Protein AF-A0A2A3N5M7-F1 (afdb_monomer_lite)

Structure (mmCIF, N/CA/C/O backbone):
data_AF-A0A2A3N5M7-F1
#
_entry.id   AF-A0A2A3N5M7-F1
#
loop_
_atom_site.group_PDB
_atom_site.id
_atom_site.type_symbol
_atom_site.label_atom_id
_atom_site.label_alt_id
_atom_site.label_comp_id
_atom_site.label_asym_id
_atom_site.label_entity_id
_atom_site.label_seq_id
_atom_site.pdbx_PDB_ins_code
_atom_site.Cartn_x
_atom_site.Cartn_y
_atom_site.Cartn_z
_atom_site.occupancy
_atom_site.B_iso_or_equiv
_atom_site.auth_seq_id
_atom_site.auth_comp_id
_atom_site.auth_asym_id
_atom_site.auth_atom_id
_atom_site.pdbx_PDB_model_num
ATOM 1 N N . MET A 1 1 ? -6.898 23.259 -11.234 1.00 55.53 1 MET A N 1
ATOM 2 C CA . MET A 1 1 ? -5.548 23.626 -10.752 1.00 55.53 1 MET A CA 1
ATOM 3 C C . MET A 1 1 ? -4.571 22.434 -10.813 1.00 55.53 1 MET A C 1
ATOM 5 O O . MET A 1 1 ? -3.850 22.202 -9.862 1.00 55.53 1 MET A O 1
ATOM 9 N N . TYR A 1 2 ? -4.477 21.712 -11.946 1.00 67.94 2 TYR A N 1
ATOM 10 C CA . TYR A 1 2 ? -3.535 20.577 -12.118 1.00 67.94 2 TYR A CA 1
ATOM 11 C C . TYR A 1 2 ? -2.907 20.524 -13.520 1.00 67.94 2 TYR A C 1
ATOM 13 O O . TYR A 1 2 ? -2.646 19.450 -14.051 1.00 67.94 2 TYR A O 1
ATOM 21 N N . LYS A 1 3 ? -2.712 21.677 -14.174 1.00 81.75 3 LYS A N 1
ATOM 22 C CA . LYS A 1 3 ? -2.252 21.713 -15.574 1.00 81.75 3 LYS A CA 1
ATOM 23 C C . LYS A 1 3 ? -0.875 21.048 -15.723 1.00 81.75 3 LYS A C 1
ATOM 25 O O . LYS A 1 3 ? -0.722 20.175 -16.563 1.00 81.75 3 LYS A O 1
ATOM 30 N N . ILE A 1 4 ? 0.068 21.372 -14.836 1.00 82.81 4 ILE A N 1
ATOM 31 C CA . ILE A 1 4 ? 1.426 20.800 -14.838 1.00 82.81 4 ILE A CA 1
ATOM 32 C C . ILE A 1 4 ? 1.412 19.288 -14.589 1.00 82.81 4 ILE A C 1
ATOM 34 O O . ILE A 1 4 ? 1.956 18.545 -15.395 1.00 82.81 4 ILE A O 1
ATOM 38 N N . ALA A 1 5 ? 0.738 18.818 -13.534 1.00 83.12 5 ALA A N 1
ATOM 39 C CA . ALA A 1 5 ? 0.659 17.386 -13.236 1.00 83.12 5 ALA A CA 1
ATOM 40 C C . ALA A 1 5 ? -0.021 16.593 -14.367 1.00 83.12 5 ALA A C 1
ATOM 42 O O . ALA A 1 5 ? 0.434 15.511 -14.723 1.00 83.12 5 ALA A O 1
ATOM 43 N N . LYS A 1 6 ? -1.070 17.159 -14.980 1.00 86.44 6 LYS A N 1
ATOM 44 C CA . LYS A 1 6 ? -1.751 16.558 -16.132 1.00 86.44 6 LYS A CA 1
ATOM 45 C C . LYS A 1 6 ? -0.811 16.417 -17.330 1.00 86.44 6 LYS A C 1
ATOM 47 O O . LYS A 1 6 ? -0.745 15.342 -17.914 1.00 86.44 6 LYS A O 1
ATOM 52 N N . TYR A 1 7 ? -0.085 17.475 -17.692 1.00 91.00 7 TYR A N 1
ATOM 53 C CA . TYR A 1 7 ? 0.848 17.422 -18.820 1.00 91.00 7 TYR A CA 1
ATOM 54 C C . TYR A 1 7 ? 2.047 16.511 -18.539 1.00 91.00 7 TYR A C 1
ATOM 56 O O . TYR A 1 7 ? 2.444 15.764 -19.426 1.00 91.00 7 TYR A O 1
ATOM 64 N N . ALA A 1 8 ? 2.564 16.496 -17.308 1.00 89.00 8 ALA A N 1
ATOM 65 C CA . ALA A 1 8 ? 3.622 15.576 -16.898 1.00 89.00 8 ALA A CA 1
ATOM 66 C C . ALA A 1 8 ? 3.173 14.107 -16.990 1.00 89.00 8 ALA A C 1
ATOM 68 O O . ALA A 1 8 ? 3.896 13.281 -17.538 1.00 89.00 8 ALA A O 1
ATOM 69 N N . ALA A 1 9 ? 1.960 13.786 -16.527 1.00 89.06 9 ALA A N 1
ATOM 70 C CA . ALA A 1 9 ? 1.407 12.436 -16.626 1.00 89.06 9 ALA A CA 1
ATOM 71 C C . ALA A 1 9 ? 1.209 11.997 -18.085 1.00 89.06 9 ALA A C 1
ATOM 73 O O . ALA A 1 9 ? 1.542 10.868 -18.436 1.00 89.06 9 ALA A O 1
ATOM 74 N N . ILE A 1 10 ? 0.722 12.897 -18.946 1.00 93.31 10 ILE A N 1
ATOM 75 C CA . ILE A 1 10 ? 0.592 12.624 -20.383 1.00 93.31 10 ILE A CA 1
ATOM 76 C C . ILE A 1 10 ? 1.971 12.379 -21.004 1.00 93.31 10 ILE A C 1
ATOM 78 O O . ILE A 1 10 ? 2.135 11.399 -21.722 1.00 93.31 10 ILE A O 1
ATOM 82 N N . ALA A 1 11 ? 2.967 13.215 -20.702 1.00 93.94 11 ALA A N 1
ATOM 83 C CA . ALA A 1 11 ? 4.320 13.052 -21.228 1.00 93.94 11 ALA A CA 1
ATOM 84 C C . ALA A 1 11 ? 4.941 11.710 -20.807 1.00 93.94 11 ALA A C 1
ATOM 86 O O . ALA A 1 11 ? 5.434 10.976 -21.657 1.00 93.94 11 ALA A O 1
ATOM 87 N N . LEU A 1 12 ? 4.853 11.346 -19.523 1.00 94.25 12 LEU A N 1
ATOM 88 C CA . LEU A 1 12 ? 5.345 10.058 -19.020 1.00 94.25 12 LEU A CA 1
ATOM 89 C C . LEU A 1 12 ? 4.601 8.870 -19.648 1.00 94.25 12 LEU A C 1
ATOM 91 O O . LEU A 1 12 ? 5.225 7.863 -19.977 1.00 94.25 12 LEU A O 1
ATOM 95 N N . GLY A 1 13 ? 3.289 9.000 -19.866 1.00 94.81 13 GLY A N 1
ATOM 96 C CA . GLY A 1 13 ? 2.491 7.998 -20.571 1.00 94.81 13 GLY A CA 1
ATOM 97 C C . GLY A 1 13 ? 2.937 7.812 -22.022 1.00 94.81 13 GLY A C 1
ATOM 98 O O . GLY A 1 13 ? 3.124 6.683 -22.463 1.00 94.81 13 GLY A O 1
ATOM 99 N N . VAL A 1 14 ? 3.183 8.908 -22.746 1.00 97.19 14 VAL A N 1
ATOM 100 C CA . VAL A 1 14 ? 3.704 8.865 -24.122 1.00 97.19 14 VAL A CA 1
ATOM 101 C C . VAL A 1 14 ? 5.087 8.217 -24.161 1.00 97.19 14 VAL A C 1
ATOM 103 O O . VAL A 1 14 ? 5.311 7.340 -24.989 1.00 97.19 14 VAL A O 1
ATOM 106 N N . VAL A 1 15 ? 5.991 8.578 -23.244 1.00 96.94 15 VAL A N 1
ATOM 107 C CA . VAL A 1 15 ? 7.318 7.944 -23.128 1.00 96.94 15 VAL A CA 1
ATOM 108 C C . VAL A 1 15 ? 7.179 6.436 -22.911 1.00 96.94 15 VAL A C 1
ATOM 110 O O . VAL A 1 15 ? 7.843 5.661 -23.594 1.00 96.94 15 VAL A O 1
ATOM 113 N N . GLY A 1 16 ? 6.277 6.006 -22.025 1.00 96.88 16 GLY A N 1
ATOM 114 C CA . GLY A 1 16 ? 6.009 4.587 -21.790 1.00 96.88 16 GLY A CA 1
ATOM 115 C C . GLY A 1 16 ? 5.504 3.858 -23.034 1.00 96.88 16 GLY A C 1
ATOM 116 O O . GLY A 1 16 ? 6.024 2.797 -23.370 1.00 96.88 16 GLY A O 1
ATOM 117 N N . VAL A 1 17 ? 4.544 4.441 -23.758 1.00 97.38 17 VAL A N 1
ATOM 118 C CA . VA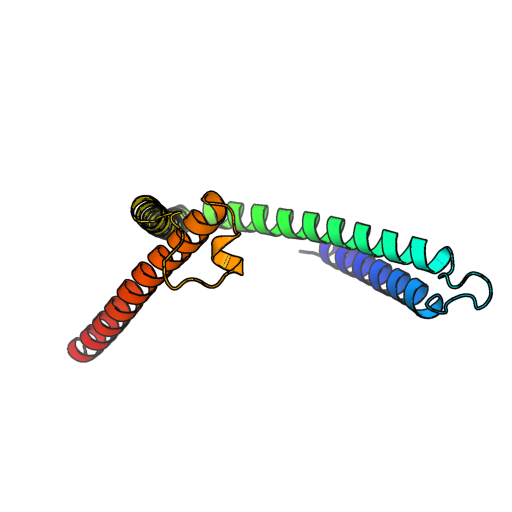L A 1 17 ? 4.014 3.861 -25.004 1.00 97.38 17 VAL A CA 1
ATOM 119 C C . VAL A 1 17 ? 5.096 3.770 -26.079 1.00 97.38 17 VAL A C 1
ATOM 121 O O . VAL A 1 17 ? 5.193 2.747 -26.752 1.00 97.38 17 VAL A O 1
ATOM 124 N N . VAL A 1 18 ? 5.935 4.798 -26.225 1.00 97.25 18 VAL A N 1
ATOM 125 C CA . VAL A 1 18 ? 7.040 4.796 -27.194 1.00 97.25 18 VAL A CA 1
ATOM 126 C C . VAL A 1 18 ? 8.058 3.712 -26.851 1.00 97.25 18 VAL A C 1
ATOM 128 O O . VAL A 1 18 ? 8.407 2.920 -27.721 1.00 97.25 18 VAL A O 1
ATOM 131 N N . LEU A 1 19 ? 8.499 3.621 -25.593 1.00 96.81 19 LEU A N 1
ATOM 132 C CA . LEU A 1 19 ? 9.438 2.582 -25.164 1.00 96.81 19 LEU A CA 1
ATOM 133 C C . LEU A 1 19 ? 8.846 1.175 -25.335 1.00 96.81 19 LEU A C 1
ATOM 135 O O . LEU A 1 19 ? 9.540 0.268 -25.789 1.00 96.81 19 LEU A O 1
ATOM 139 N N . TRP A 1 20 ? 7.557 0.996 -25.037 1.00 96.75 20 TRP A N 1
ATOM 140 C CA . TRP A 1 20 ? 6.850 -0.264 -25.266 1.00 96.75 20 TRP A CA 1
ATOM 141 C C . TRP A 1 20 ? 6.751 -0.626 -26.748 1.00 96.75 20 TRP A C 1
ATOM 143 O O . TRP A 1 20 ? 6.972 -1.783 -27.106 1.00 96.75 20 TRP A O 1
ATOM 153 N N . ALA A 1 21 ? 6.472 0.345 -27.618 1.00 97.19 21 ALA A N 1
ATOM 154 C CA . ALA A 1 21 ? 6.440 0.133 -29.060 1.00 97.19 21 ALA A CA 1
ATOM 155 C C . ALA A 1 21 ? 7.829 -0.245 -29.595 1.00 97.19 21 ALA A C 1
ATOM 157 O O . ALA A 1 21 ? 7.948 -1.221 -30.330 1.00 97.19 21 ALA A O 1
ATOM 158 N N . VAL A 1 22 ? 8.885 0.460 -29.169 1.00 96.00 22 VAL A N 1
ATOM 159 C CA . VAL A 1 22 ? 10.273 0.121 -29.526 1.00 96.00 22 VAL A CA 1
ATOM 160 C C . VAL A 1 22 ? 10.609 -1.297 -29.075 1.00 96.00 22 VAL A C 1
ATOM 162 O O . VAL A 1 22 ? 11.102 -2.075 -29.882 1.00 96.00 22 VAL A O 1
ATOM 165 N N . MET A 1 23 ? 10.296 -1.674 -27.834 1.00 95.12 23 MET A N 1
ATOM 166 C CA . MET A 1 23 ? 10.511 -3.042 -27.355 1.00 95.12 23 MET A CA 1
ATOM 167 C C . MET A 1 23 ? 9.725 -4.064 -28.194 1.00 95.12 23 MET A C 1
ATOM 169 O O . MET A 1 23 ? 10.284 -5.067 -28.622 1.00 95.12 23 MET A O 1
ATOM 173 N N . SER A 1 24 ? 8.448 -3.801 -28.481 1.00 95.12 24 SER A N 1
ATOM 174 C CA . SER A 1 24 ? 7.576 -4.739 -29.202 1.00 95.12 24 SER A CA 1
ATOM 175 C C . SER A 1 24 ? 8.026 -4.960 -30.645 1.00 95.12 24 SER A C 1
ATOM 177 O O . SER A 1 24 ? 8.093 -6.100 -31.097 1.00 95.12 24 SER A O 1
ATOM 179 N N . PHE A 1 25 ? 8.402 -3.896 -31.357 1.00 94.38 25 PHE A N 1
ATOM 180 C CA . PHE A 1 25 ? 8.892 -3.997 -32.735 1.00 94.38 25 PHE A CA 1
ATOM 181 C C . PHE A 1 25 ? 10.312 -4.564 -32.849 1.00 94.38 25 PHE A C 1
ATOM 183 O O . PHE A 1 25 ? 10.740 -4.896 -33.945 1.00 94.38 25 PHE A O 1
ATOM 190 N N . ASN A 1 26 ? 11.036 -4.685 -31.735 1.00 94.25 26 ASN A N 1
ATOM 191 C CA . ASN A 1 26 ? 12.372 -5.279 -31.680 1.00 94.25 26 ASN A CA 1
ATOM 192 C C . ASN A 1 26 ? 12.376 -6.640 -30.956 1.00 94.25 26 ASN A C 1
ATOM 194 O O . ASN A 1 26 ? 13.430 -7.105 -30.531 1.00 94.25 26 ASN A O 1
ATOM 198 N N . SER A 1 27 ? 11.205 -7.267 -30.794 1.00 92.00 27 SER A N 1
ATOM 199 C CA . SER A 1 27 ? 11.028 -8.509 -30.025 1.00 92.00 27 SER A CA 1
ATOM 200 C C . SER A 1 27 ? 11.348 -9.795 -30.794 1.00 92.00 27 SER A C 1
ATOM 202 O O . SER A 1 27 ? 11.222 -10.889 -30.241 1.00 92.00 27 SER A O 1
ATOM 204 N N . ASP A 1 28 ? 11.806 -9.684 -32.039 1.00 93.50 28 ASP A N 1
ATOM 205 C CA . ASP A 1 28 ? 12.278 -10.830 -32.806 1.00 93.50 28 ASP A CA 1
ATOM 206 C C . ASP A 1 28 ? 13.651 -11.287 -32.294 1.00 93.50 28 ASP A C 1
ATOM 208 O O . ASP A 1 28 ? 14.556 -10.478 -32.068 1.00 93.50 28 ASP A O 1
ATOM 212 N N . LYS A 1 29 ? 13.804 -12.603 -32.100 1.00 91.44 29 LYS A N 1
ATOM 213 C CA . LYS A 1 29 ? 15.100 -13.204 -31.768 1.00 91.44 29 LYS A CA 1
ATOM 214 C C . LYS A 1 29 ? 15.938 -13.345 -33.030 1.00 91.44 29 LYS A C 1
ATOM 216 O O . LYS A 1 29 ? 15.456 -13.874 -34.032 1.00 91.44 29 LYS A O 1
ATOM 221 N N . ASP A 1 30 ? 17.197 -12.933 -32.957 1.00 88.56 30 ASP A N 1
ATOM 222 C CA . ASP A 1 30 ? 18.161 -13.162 -34.027 1.00 88.56 30 ASP A CA 1
ATOM 223 C C . ASP A 1 30 ? 18.374 -14.681 -34.198 1.00 88.56 30 ASP A C 1
ATOM 225 O O . ASP A 1 30 ? 18.673 -15.383 -33.224 1.00 88.56 30 ASP A O 1
ATOM 229 N N . PRO A 1 31 ? 18.209 -15.223 -35.417 1.00 89.06 31 PRO A N 1
ATOM 230 C CA . PRO A 1 31 ? 18.303 -16.659 -35.663 1.00 89.06 31 PRO A CA 1
ATOM 231 C C . PRO A 1 31 ? 19.717 -17.231 -35.471 1.00 89.06 31 PRO A C 1
ATOM 233 O O . PRO A 1 31 ? 19.852 -18.440 -35.299 1.00 89.06 31 PRO A O 1
ATOM 236 N N . ASN A 1 32 ? 20.763 -16.400 -35.494 1.00 90.81 32 ASN A N 1
ATOM 237 C CA . ASN A 1 32 ? 22.155 -16.833 -35.361 1.00 90.81 32 ASN A CA 1
ATOM 238 C C . ASN A 1 32 ? 22.643 -16.793 -33.910 1.00 90.81 32 ASN A C 1
ATOM 240 O O . ASN A 1 32 ? 23.386 -17.675 -33.487 1.00 90.81 32 ASN A O 1
ATOM 244 N N . THR A 1 33 ? 22.251 -15.768 -33.150 1.00 90.56 33 THR A N 1
ATOM 245 C CA . THR A 1 33 ? 22.679 -15.600 -31.749 1.00 90.56 33 THR A CA 1
ATOM 246 C C . THR A 1 33 ? 21.668 -16.155 -30.747 1.00 90.56 33 THR A C 1
ATOM 248 O O . THR A 1 33 ? 22.011 -16.329 -29.580 1.00 90.56 33 THR A O 1
ATOM 251 N N . LEU A 1 34 ? 20.443 -16.465 -31.199 1.00 90.25 34 LEU A N 1
ATOM 252 C CA . LEU A 1 34 ? 19.302 -16.883 -30.375 1.00 90.25 34 LEU A CA 1
ATOM 253 C C . LEU A 1 34 ? 18.932 -15.863 -29.285 1.00 90.25 34 LEU A C 1
ATOM 255 O O . LEU A 1 34 ? 18.337 -16.224 -28.267 1.00 90.25 34 LEU A O 1
ATOM 259 N N . ASP A 1 35 ? 19.255 -14.591 -29.519 1.00 94.00 35 ASP A N 1
ATOM 260 C CA . ASP A 1 35 ? 19.107 -13.498 -28.561 1.00 94.00 35 ASP A CA 1
ATOM 261 C C . ASP A 1 35 ? 18.286 -12.333 -29.143 1.00 94.00 35 ASP A C 1
ATOM 263 O O . ASP A 1 35 ? 18.096 -12.228 -30.356 1.00 94.00 35 ASP A O 1
ATOM 267 N N . TYR A 1 36 ? 17.769 -11.457 -28.283 1.00 91.88 36 TYR A N 1
ATOM 268 C CA . TYR A 1 36 ? 17.077 -10.242 -28.710 1.00 91.88 36 TYR A CA 1
ATOM 269 C C . TYR A 1 36 ? 18.068 -9.136 -29.087 1.00 91.88 36 TYR A C 1
ATOM 271 O O . TYR A 1 36 ? 19.217 -9.101 -28.649 1.00 91.88 36 TYR A O 1
ATOM 279 N N . THR A 1 37 ? 17.602 -8.180 -29.886 1.00 93.50 37 THR A N 1
ATOM 280 C CA . THR A 1 37 ? 18.422 -7.031 -30.286 1.00 93.50 37 THR A CA 1
ATOM 281 C C . THR A 1 37 ? 18.776 -6.122 -29.100 1.00 93.50 37 THR A C 1
ATOM 283 O O . THR A 1 37 ? 18.033 -5.996 -28.126 1.00 93.50 37 THR A O 1
ATOM 286 N N . ASN A 1 38 ? 19.878 -5.374 -29.210 1.00 93.25 38 ASN A N 1
ATOM 287 C CA . ASN A 1 38 ? 20.253 -4.368 -28.203 1.00 93.25 38 ASN A CA 1
ATOM 288 C C . ASN A 1 38 ? 19.146 -3.323 -27.964 1.00 93.25 38 ASN A C 1
ATOM 290 O O . ASN A 1 38 ? 18.978 -2.837 -26.846 1.00 93.25 38 ASN A O 1
ATOM 294 N N . ALA A 1 39 ? 18.372 -2.993 -29.005 1.00 93.31 39 ALA A N 1
ATOM 295 C CA . ALA A 1 39 ? 17.242 -2.073 -28.911 1.00 93.31 39 ALA A CA 1
ATOM 296 C C . ALA A 1 39 ? 16.118 -2.621 -28.016 1.00 93.31 39 ALA A C 1
ATOM 298 O O . ALA A 1 39 ? 15.545 -1.863 -27.231 1.00 93.31 39 ALA A O 1
ATOM 299 N N . PHE A 1 40 ? 15.844 -3.930 -28.079 1.00 95.19 40 PHE A N 1
ATOM 300 C CA . PHE A 1 40 ? 14.897 -4.601 -27.188 1.00 95.19 40 PHE A CA 1
ATOM 301 C C . PHE A 1 40 ? 15.319 -4.473 -25.723 1.00 95.19 40 PHE A C 1
ATOM 303 O O . PHE A 1 40 ? 14.547 -3.985 -24.897 1.00 95.19 40 PHE A O 1
ATOM 310 N N . TYR A 1 41 ? 16.566 -4.838 -25.409 1.00 94.50 41 TYR A N 1
ATOM 311 C CA . TYR A 1 41 ? 17.084 -4.802 -24.039 1.00 94.50 41 TYR A CA 1
ATOM 312 C C . TYR A 1 41 ? 17.130 -3.389 -23.459 1.00 94.50 41 TYR A C 1
ATOM 314 O O . TYR A 1 41 ? 16.709 -3.176 -22.319 1.00 94.50 41 TYR A O 1
ATOM 322 N N . ALA A 1 42 ? 17.575 -2.412 -24.252 1.00 95.69 42 ALA A N 1
ATOM 323 C CA . ALA A 1 42 ? 17.593 -1.014 -23.840 1.00 95.69 42 ALA A CA 1
ATOM 324 C C . ALA A 1 42 ? 16.176 -0.492 -23.546 1.00 95.69 42 ALA A C 1
ATOM 326 O O . ALA A 1 42 ? 15.954 0.153 -22.518 1.00 95.69 42 ALA A O 1
ATOM 327 N N . ALA A 1 43 ? 15.199 -0.807 -24.405 1.00 96.00 43 ALA A N 1
ATOM 328 C CA . ALA A 1 43 ? 13.808 -0.410 -24.205 1.00 96.00 43 ALA A CA 1
ATOM 329 C C . ALA A 1 43 ? 13.171 -1.104 -22.988 1.00 96.00 43 ALA A C 1
ATOM 331 O O . ALA A 1 43 ? 12.489 -0.448 -22.198 1.00 96.00 43 ALA A O 1
ATOM 332 N N . GLN A 1 44 ? 13.440 -2.397 -22.778 1.00 95.7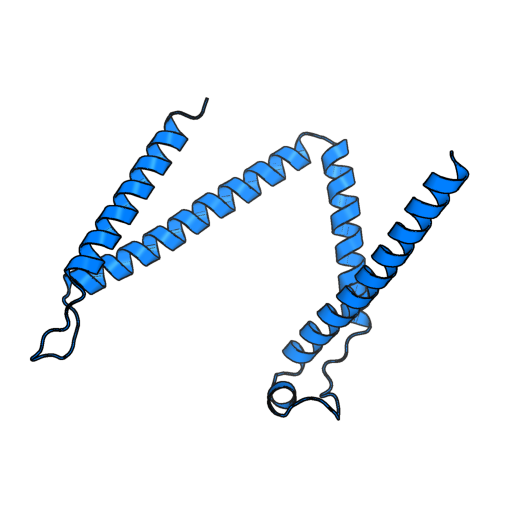5 44 GLN A N 1
ATOM 333 C CA . GLN A 1 44 ? 12.970 -3.144 -21.610 1.00 95.75 44 GLN A CA 1
ATOM 334 C C . GLN A 1 44 ? 13.539 -2.574 -20.302 1.00 95.75 44 GLN A C 1
ATOM 336 O O . GLN A 1 44 ? 12.794 -2.356 -19.342 1.00 95.75 44 GLN A O 1
ATOM 341 N N . GLN A 1 45 ? 14.846 -2.297 -20.249 1.00 96.94 45 GLN A N 1
ATOM 342 C CA . GLN A 1 45 ? 15.466 -1.670 -19.080 1.00 96.94 45 GLN A CA 1
ATOM 343 C C . GLN A 1 45 ? 14.883 -0.279 -18.819 1.00 96.94 45 GLN A C 1
ATOM 345 O O . GLN A 1 45 ? 14.531 0.034 -17.681 1.00 96.94 45 GLN A O 1
ATOM 350 N N . ALA A 1 46 ? 14.710 0.537 -19.862 1.00 96.94 46 ALA A N 1
ATOM 351 C CA . ALA A 1 46 ? 14.103 1.858 -19.738 1.00 96.94 46 ALA A CA 1
ATOM 352 C C . ALA A 1 46 ? 12.649 1.793 -19.229 1.00 96.94 46 ALA A C 1
ATOM 354 O O . ALA A 1 46 ? 12.261 2.612 -18.396 1.00 96.94 46 ALA A O 1
ATOM 355 N N . LEU A 1 47 ? 11.859 0.799 -19.655 1.00 96.94 47 LEU A N 1
ATOM 356 C CA . LEU A 1 47 ? 10.503 0.557 -19.142 1.00 96.94 47 LEU A CA 1
ATOM 357 C C . LEU A 1 47 ? 10.492 0.176 -17.658 1.00 96.94 47 LEU A C 1
ATOM 359 O O . LEU A 1 47 ? 9.644 0.664 -16.907 1.00 96.94 47 LEU A O 1
ATOM 363 N N . LEU A 1 48 ? 11.429 -0.665 -17.214 1.00 97.12 48 LEU A N 1
ATOM 364 C CA . LEU A 1 48 ? 11.560 -1.010 -15.795 1.00 97.12 48 LEU A CA 1
ATOM 365 C C . LEU A 1 48 ? 11.927 0.217 -14.959 1.00 97.12 48 LEU A C 1
ATOM 367 O O . LEU A 1 48 ? 11.297 0.472 -13.935 1.00 97.12 48 LEU A O 1
ATOM 371 N N . VAL A 1 49 ? 12.889 1.019 -15.421 1.00 97.25 49 VAL A N 1
ATOM 372 C CA . VAL A 1 49 ? 13.260 2.276 -14.756 1.00 97.25 49 VAL A CA 1
ATOM 373 C C . VAL A 1 49 ? 12.064 3.225 -14.691 1.00 97.25 49 VAL A C 1
ATOM 375 O O . VAL A 1 49 ? 11.758 3.740 -13.616 1.00 97.25 49 VAL A O 1
ATOM 378 N N . LEU A 1 50 ? 11.337 3.410 -15.797 1.00 96.38 50 LEU A N 1
ATOM 379 C CA . LEU A 1 50 ? 10.129 4.235 -15.829 1.00 96.38 50 LEU A CA 1
ATOM 380 C C . LEU A 1 50 ? 9.075 3.732 -14.833 1.00 96.38 50 LEU A C 1
ATOM 382 O O . LEU A 1 50 ? 8.466 4.536 -14.130 1.00 96.38 50 LEU A O 1
ATOM 386 N N . THR A 1 51 ? 8.895 2.416 -14.725 1.00 95.88 51 THR A N 1
ATOM 387 C CA . THR A 1 51 ? 7.967 1.797 -13.768 1.00 95.88 51 THR A CA 1
ATOM 388 C C . THR A 1 51 ? 8.359 2.114 -12.328 1.00 95.88 51 THR A C 1
ATOM 390 O O . THR A 1 51 ? 7.507 2.530 -11.545 1.00 95.88 51 THR A O 1
ATOM 393 N N . TYR A 1 52 ? 9.641 1.985 -11.972 1.00 96.50 52 TYR A N 1
ATOM 394 C CA . TYR A 1 52 ? 10.115 2.326 -10.629 1.00 96.50 52 TYR A CA 1
ATOM 395 C C . TYR A 1 52 ? 9.990 3.821 -10.323 1.00 96.50 52 TYR A C 1
ATOM 397 O O . TYR A 1 52 ? 9.609 4.188 -9.212 1.00 96.50 52 TYR A O 1
ATOM 405 N N . VAL A 1 53 ? 10.246 4.689 -11.306 1.00 96.00 53 VAL A N 1
ATOM 406 C CA . VAL A 1 53 ? 10.052 6.140 -11.165 1.00 96.00 53 VAL A CA 1
ATOM 407 C C . VAL A 1 53 ? 8.576 6.469 -10.937 1.00 96.00 53 VAL A C 1
ATOM 409 O O . VAL A 1 53 ? 8.251 7.203 -10.004 1.00 96.00 53 VAL A O 1
ATOM 412 N N . LEU A 1 54 ? 7.674 5.902 -11.743 1.00 95.31 54 LEU A N 1
ATOM 413 C CA . LEU A 1 54 ? 6.232 6.090 -11.587 1.00 95.31 54 LEU A CA 1
ATOM 414 C C . LEU A 1 54 ? 5.747 5.569 -10.236 1.00 95.31 54 LEU A C 1
ATOM 416 O O . LEU A 1 54 ? 5.035 6.286 -9.538 1.00 95.31 54 LEU A O 1
ATOM 420 N N . LEU A 1 55 ? 6.186 4.375 -9.830 1.00 96.38 55 LEU A N 1
ATOM 421 C CA . LEU A 1 55 ? 5.887 3.819 -8.515 1.00 96.38 55 LEU A CA 1
ATOM 422 C C . LEU A 1 55 ? 6.336 4.775 -7.407 1.00 96.38 55 LEU A C 1
ATOM 424 O O . LEU A 1 55 ? 5.545 5.074 -6.519 1.00 96.38 55 LEU A O 1
ATOM 428 N N . GLY A 1 56 ? 7.563 5.297 -7.480 1.00 96.31 56 GLY A N 1
ATOM 429 C CA . GLY A 1 56 ? 8.092 6.250 -6.506 1.00 96.31 56 GLY A CA 1
ATOM 430 C C . GLY A 1 56 ? 7.271 7.539 -6.428 1.00 96.31 56 GLY A C 1
ATOM 431 O O . GLY A 1 56 ? 6.886 7.956 -5.335 1.00 96.31 56 GLY A O 1
ATOM 432 N N . ILE A 1 57 ? 6.939 8.142 -7.575 1.00 93.81 57 ILE A N 1
ATOM 433 C CA . ILE A 1 57 ? 6.116 9.362 -7.643 1.00 93.81 57 ILE A CA 1
ATOM 434 C C . ILE A 1 57 ? 4.718 9.103 -7.082 1.00 93.81 57 ILE A C 1
ATOM 436 O O . ILE A 1 57 ? 4.221 9.891 -6.277 1.00 93.81 57 ILE A O 1
ATOM 440 N N . THR A 1 58 ? 4.072 8.009 -7.486 1.00 92.38 58 THR A N 1
ATOM 441 C CA . THR A 1 58 ? 2.727 7.662 -7.023 1.00 92.38 58 THR A CA 1
ATOM 442 C C . THR A 1 58 ? 2.722 7.359 -5.533 1.00 92.38 58 THR A C 1
ATOM 444 O O . THR A 1 58 ? 1.860 7.868 -4.821 1.00 92.38 58 THR A O 1
ATOM 447 N N . LEU A 1 59 ? 3.700 6.598 -5.039 1.00 96.44 59 LEU A N 1
ATOM 448 C CA . LEU A 1 59 ? 3.833 6.298 -3.618 1.00 96.44 59 LEU A CA 1
ATOM 449 C C . LEU A 1 59 ? 4.017 7.591 -2.814 1.00 96.44 59 LEU A C 1
ATOM 451 O O . LEU A 1 59 ? 3.293 7.813 -1.847 1.00 96.44 59 LEU A O 1
ATOM 455 N N . ALA A 1 60 ? 4.910 8.482 -3.252 1.00 95.38 60 ALA A N 1
ATOM 456 C CA . ALA A 1 60 ? 5.118 9.778 -2.614 1.00 95.38 60 ALA A CA 1
ATOM 457 C C . ALA A 1 60 ? 3.839 10.629 -2.626 1.00 95.38 60 ALA A C 1
ATOM 459 O O . ALA A 1 60 ? 3.434 11.148 -1.588 1.00 95.38 60 ALA A O 1
ATOM 460 N N . ALA A 1 61 ? 3.156 10.732 -3.769 1.00 92.31 61 ALA A N 1
ATOM 461 C CA . ALA A 1 61 ? 1.920 11.496 -3.893 1.00 92.31 61 ALA A CA 1
ATOM 462 C C . ALA A 1 61 ? 0.811 10.953 -2.982 1.00 92.31 61 ALA A C 1
ATOM 464 O O . ALA A 1 61 ? 0.126 11.734 -2.322 1.00 92.31 61 ALA A O 1
ATOM 465 N N . VAL A 1 62 ? 0.646 9.630 -2.907 1.00 94.38 62 VAL A N 1
ATOM 466 C CA . VAL A 1 62 ? -0.335 8.982 -2.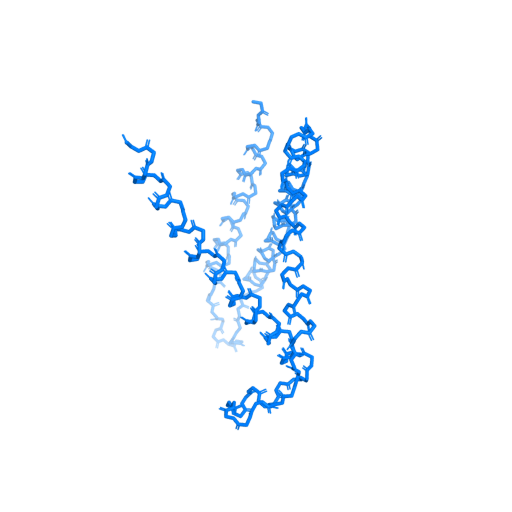029 1.00 94.38 62 VAL A CA 1
ATOM 467 C C . VAL A 1 62 ? 0.015 9.222 -0.566 1.00 94.38 62 VAL A C 1
ATOM 469 O O . VAL A 1 62 ? -0.849 9.662 0.185 1.00 94.38 62 VAL A O 1
ATOM 472 N N . LEU A 1 63 ? 1.266 9.000 -0.157 1.00 94.69 63 LEU A N 1
ATOM 473 C CA . LEU A 1 63 ? 1.683 9.178 1.236 1.00 94.69 63 LEU A CA 1
ATOM 474 C C . LEU A 1 63 ? 1.552 10.636 1.688 1.00 94.69 63 LEU A C 1
ATOM 476 O O . LEU A 1 63 ? 1.002 10.896 2.758 1.00 94.69 63 LEU A O 1
ATOM 480 N N . ILE A 1 64 ? 1.999 11.585 0.861 1.00 95.12 64 ILE A N 1
ATOM 481 C CA . ILE A 1 64 ? 1.898 13.018 1.155 1.00 95.12 64 ILE A CA 1
ATOM 482 C C . ILE A 1 64 ? 0.430 13.440 1.197 1.00 95.12 64 ILE A C 1
ATOM 484 O O . ILE A 1 64 ? 0.004 14.050 2.173 1.00 95.12 64 ILE A O 1
ATOM 488 N N . SER A 1 65 ? -0.368 13.103 0.181 1.00 91.06 65 SER A N 1
ATOM 489 C CA . SER A 1 65 ? -1.772 13.531 0.134 1.00 91.06 65 SER A CA 1
ATOM 490 C C . SER A 1 65 ? -2.612 12.895 1.240 1.00 91.06 65 SER A C 1
ATOM 492 O O . SER A 1 65 ? -3.382 13.597 1.891 1.00 91.06 65 SER A O 1
ATOM 494 N N . ALA A 1 66 ? -2.444 11.597 1.508 1.00 90.56 66 ALA A N 1
ATOM 495 C CA . ALA A 1 66 ? -3.116 10.920 2.610 1.00 90.56 66 ALA A CA 1
ATOM 496 C C . ALA A 1 66 ? -2.689 11.516 3.956 1.00 90.56 66 ALA A C 1
ATOM 498 O O . ALA A 1 66 ? -3.550 11.875 4.757 1.00 90.56 66 ALA A O 1
ATOM 499 N N . GLY A 1 67 ? -1.382 11.691 4.178 1.00 91.19 67 GLY A N 1
ATOM 500 C CA . GLY A 1 67 ? -0.838 12.294 5.393 1.00 91.19 67 GLY A CA 1
ATOM 501 C C . GLY A 1 67 ? -1.364 13.708 5.629 1.00 91.19 67 GLY A C 1
ATOM 502 O O . GLY A 1 67 ? -1.868 13.997 6.712 1.00 91.19 67 GLY A O 1
ATOM 503 N N . MET A 1 68 ? -1.334 14.565 4.605 1.00 92.44 68 MET A N 1
ATOM 504 C CA . MET A 1 68 ? -1.897 15.916 4.667 1.00 92.44 68 MET A CA 1
ATOM 505 C C . MET A 1 68 ? -3.397 15.882 4.959 1.00 92.44 68 MET A C 1
ATOM 507 O O . MET A 1 68 ? -3.842 16.544 5.888 1.00 92.44 68 MET A O 1
ATOM 511 N N . ASN A 1 69 ? -4.176 15.069 4.242 1.00 89.44 69 ASN A N 1
ATOM 512 C CA . ASN A 1 69 ? -5.625 14.972 4.445 1.00 89.44 69 ASN A CA 1
ATOM 513 C C . ASN A 1 69 ? -5.991 14.513 5.864 1.00 89.44 69 ASN A C 1
ATOM 515 O O . ASN A 1 69 ? -6.953 15.012 6.452 1.00 89.44 69 ASN A O 1
ATOM 519 N N . ILE A 1 70 ? -5.222 13.577 6.426 1.00 92.38 70 ILE A N 1
ATOM 520 C CA . ILE A 1 70 ? -5.393 13.112 7.803 1.00 92.38 70 ILE A CA 1
ATOM 521 C C . ILE A 1 70 ? -5.011 14.229 8.787 1.00 92.38 70 ILE A C 1
ATOM 523 O O . ILE A 1 70 ? -5.769 14.502 9.717 1.00 92.38 70 ILE A O 1
ATOM 527 N N . ALA A 1 71 ? -3.873 14.899 8.576 1.00 91.19 71 ALA A N 1
ATOM 528 C CA . ALA A 1 71 ? -3.350 15.939 9.464 1.00 91.19 71 ALA A CA 1
ATOM 529 C C . ALA A 1 71 ? -4.173 17.239 9.444 1.00 91.19 71 ALA A C 1
ATOM 531 O O . ALA A 1 71 ? -4.277 17.917 10.463 1.00 91.19 71 ALA A O 1
ATOM 532 N N . SER A 1 72 ? -4.801 17.579 8.316 1.00 91.75 72 SER A N 1
ATOM 533 C CA . SER A 1 72 ? -5.596 18.804 8.158 1.00 91.75 72 SER A CA 1
ATOM 534 C C . SER A 1 72 ? -6.903 18.807 8.957 1.00 91.75 72 SER A C 1
ATOM 536 O O . SER A 1 72 ? -7.553 19.845 9.056 1.00 91.75 72 SER A O 1
ATOM 538 N N . SER A 1 73 ? -7.318 17.677 9.537 1.00 92.75 73 SER A N 1
ATOM 539 C CA . SER A 1 73 ? -8.525 17.609 10.358 1.00 92.75 73 SER A CA 1
ATOM 540 C C . SER A 1 73 ? -8.281 16.806 11.634 1.00 92.75 73 SER A C 1
ATOM 542 O O . SER A 1 73 ? -8.108 15.589 11.556 1.00 92.75 73 SER A O 1
ATOM 544 N N . PRO A 1 74 ? -8.406 17.416 12.830 1.00 90.31 74 PRO A N 1
ATOM 545 C CA . PRO A 1 74 ? -8.329 16.685 14.098 1.00 90.31 74 PRO A CA 1
ATOM 546 C C . PRO A 1 74 ? -9.313 15.507 14.168 1.00 90.31 74 PRO A C 1
ATOM 548 O O . PRO A 1 74 ? -9.027 14.464 14.757 1.00 90.31 74 PRO A O 1
ATOM 551 N N . LYS A 1 75 ? -10.476 15.643 13.516 1.00 93.00 75 LYS A N 1
ATOM 552 C CA . LYS A 1 75 ? -11.491 14.589 13.417 1.00 93.00 75 LYS A CA 1
ATOM 553 C C . LYS A 1 75 ? -11.032 13.433 12.522 1.00 93.00 75 LYS A C 1
ATOM 555 O O . LYS A 1 75 ? -11.251 12.279 12.890 1.00 93.00 75 LYS A O 1
ATOM 560 N N . ALA A 1 76 ? -10.420 13.723 11.370 1.00 89.81 76 ALA A N 1
ATOM 561 C CA . ALA A 1 76 ? -9.880 12.697 10.474 1.00 89.81 76 ALA A CA 1
ATOM 562 C C . ALA A 1 76 ? -8.669 11.990 11.098 1.00 89.81 76 ALA A C 1
ATOM 564 O O . ALA A 1 76 ? -8.609 10.759 11.076 1.00 89.81 76 ALA A O 1
ATOM 565 N N . LEU A 1 77 ? -7.773 12.747 11.738 1.00 92.81 77 LEU A N 1
ATOM 566 C CA . LEU A 1 77 ? -6.631 12.223 12.481 1.00 92.81 77 LEU A CA 1
ATOM 567 C C . LEU A 1 77 ? -7.072 11.261 13.582 1.00 92.81 77 LEU A C 1
ATOM 569 O O . LEU A 1 77 ? -6.640 10.111 13.598 1.00 92.81 77 LEU A O 1
ATOM 573 N N . LYS A 1 78 ? -7.995 11.688 14.454 1.00 93.94 78 LYS A N 1
ATOM 574 C CA . LYS A 1 78 ? -8.509 10.842 15.539 1.00 93.94 78 LYS A CA 1
ATOM 575 C C . LYS A 1 78 ? -9.129 9.551 15.008 1.00 93.94 78 LYS A C 1
ATOM 577 O O . LYS A 1 78 ? -8.847 8.481 15.537 1.00 93.94 78 LYS A O 1
ATOM 582 N N . LYS A 1 79 ? -9.967 9.633 13.968 1.00 93.31 79 LYS A N 1
ATOM 583 C CA . LYS A 1 79 ? -10.584 8.444 13.361 1.00 93.31 79 LYS A CA 1
ATOM 584 C C . LYS A 1 79 ? -9.537 7.488 12.802 1.00 93.31 79 LYS A C 1
ATOM 586 O O . LYS A 1 79 ? -9.585 6.304 13.108 1.00 93.31 79 LYS A O 1
ATOM 591 N N . THR A 1 80 ? -8.587 8.010 12.032 1.00 93.38 80 THR A N 1
ATOM 592 C CA . THR A 1 80 ? -7.508 7.205 11.451 1.00 93.38 80 THR A CA 1
ATOM 593 C C . THR A 1 80 ? -6.699 6.518 12.544 1.00 93.38 80 THR A C 1
ATOM 595 O O . THR A 1 80 ? -6.479 5.316 12.468 1.00 93.38 80 THR A O 1
ATOM 598 N N . LEU A 1 81 ? -6.338 7.239 13.609 1.00 93.31 81 LEU A N 1
ATOM 599 C CA . LEU A 1 81 ? -5.588 6.674 14.727 1.00 93.31 81 LEU A CA 1
ATOM 600 C C . LEU A 1 81 ? -6.369 5.576 15.461 1.00 93.31 81 LEU A C 1
ATOM 602 O O . LEU A 1 81 ? -5.786 4.559 15.815 1.00 93.31 81 LEU A O 1
ATOM 606 N N . ILE A 1 82 ? -7.682 5.742 15.650 1.00 95.81 82 ILE A N 1
ATOM 607 C CA . ILE A 1 82 ? -8.533 4.711 16.264 1.00 95.81 82 ILE A CA 1
ATOM 608 C C . ILE A 1 82 ? -8.590 3.456 15.386 1.00 95.81 82 ILE A C 1
ATOM 610 O O . ILE A 1 82 ? -8.425 2.352 15.899 1.00 95.81 82 ILE A O 1
ATOM 614 N N . TYR A 1 83 ? -8.807 3.601 14.076 1.00 93.25 83 TYR A N 1
ATOM 615 C CA . TYR A 1 83 ? -8.919 2.451 13.174 1.00 93.25 83 TYR A CA 1
ATOM 616 C C . TYR A 1 83 ? -7.582 1.731 12.991 1.00 93.25 83 TYR A C 1
ATOM 618 O O . TYR A 1 83 ? -7.516 0.514 13.158 1.00 93.25 83 TYR A O 1
ATOM 626 N N . THR A 1 84 ? -6.509 2.474 12.715 1.00 94.25 84 THR A N 1
ATOM 627 C CA . THR A 1 84 ? -5.162 1.908 12.579 1.00 94.25 84 THR A CA 1
ATOM 628 C C . THR A 1 84 ? -4.683 1.324 13.902 1.00 94.25 84 THR A C 1
ATOM 630 O O . THR A 1 84 ? -4.160 0.216 13.921 1.00 94.25 84 THR A O 1
ATOM 633 N N . GLY A 1 85 ? -4.911 2.016 15.020 1.00 95.75 85 GLY A N 1
ATOM 634 C CA . GLY A 1 85 ? -4.577 1.521 16.353 1.00 95.75 85 GLY A CA 1
ATOM 635 C C . GLY A 1 85 ? -5.310 0.223 16.682 1.00 95.75 85 GLY A C 1
ATOM 636 O O . GLY A 1 85 ? -4.677 -0.743 17.096 1.00 95.75 85 GLY A O 1
ATOM 637 N N . GLY A 1 86 ? -6.618 0.155 16.420 1.00 96.44 86 GLY A N 1
ATOM 638 C CA . GLY A 1 86 ? -7.400 -1.071 16.589 1.00 96.44 86 GLY A CA 1
ATOM 639 C C . GLY A 1 86 ? -6.872 -2.228 15.738 1.00 96.44 86 GLY A C 1
ATOM 640 O O . GLY A 1 86 ? -6.702 -3.333 16.245 1.00 96.44 86 GLY A O 1
ATOM 641 N N . PHE A 1 87 ? -6.536 -1.971 14.471 1.00 96.38 87 PHE A N 1
ATOM 642 C CA . PHE A 1 87 ? -5.934 -2.978 13.595 1.00 96.38 87 PHE A CA 1
ATOM 643 C C . PHE A 1 87 ? -4.570 -3.461 14.112 1.00 96.38 87 PHE A C 1
ATOM 645 O O . PHE A 1 87 ? -4.327 -4.664 14.163 1.00 96.38 87 PHE A O 1
ATOM 652 N N . VAL A 1 88 ? -3.708 -2.549 14.572 1.00 97.50 88 VAL A N 1
ATOM 653 C CA . VAL A 1 88 ? -2.408 -2.894 15.169 1.00 97.50 88 VAL A CA 1
ATOM 654 C C . VAL A 1 88 ? -2.581 -3.736 16.431 1.00 97.50 88 VAL A C 1
ATOM 656 O O . VAL A 1 88 ? -1.863 -4.717 16.591 1.00 97.50 88 VAL A O 1
ATOM 659 N N . VAL A 1 89 ? -3.550 -3.425 17.299 1.00 97.75 89 VAL A N 1
ATOM 660 C CA . VAL A 1 89 ? -3.848 -4.263 18.474 1.00 97.75 89 VAL A CA 1
ATOM 661 C C . VAL A 1 89 ? -4.219 -5.682 18.047 1.00 97.75 89 VAL A C 1
ATOM 663 O O . VAL A 1 89 ? -3.716 -6.637 18.631 1.00 97.75 89 VAL A O 1
ATOM 666 N N . VAL A 1 90 ? -5.035 -5.844 17.001 1.00 97.81 90 VAL A N 1
ATOM 667 C CA . VAL A 1 90 ? -5.378 -7.177 16.482 1.00 97.81 90 VAL A CA 1
ATOM 668 C C . VAL A 1 90 ? -4.151 -7.905 15.931 1.00 97.81 90 VAL A C 1
ATOM 670 O O . VAL A 1 90 ? -3.985 -9.090 16.210 1.00 97.81 90 VAL A O 1
ATOM 673 N N . LEU A 1 91 ? -3.262 -7.216 15.209 1.00 97.44 91 LEU A N 1
ATOM 674 C CA . LEU A 1 91 ? -2.006 -7.810 14.739 1.00 97.44 91 LEU A CA 1
ATOM 675 C C . LEU A 1 91 ? -1.098 -8.233 15.898 1.00 97.44 91 LEU A C 1
ATOM 677 O O . LEU A 1 91 ? -0.518 -9.313 15.848 1.00 97.44 91 LEU A O 1
ATOM 681 N N . LEU A 1 92 ? -0.993 -7.416 16.949 1.00 97.69 92 LEU A N 1
ATOM 682 C CA . LEU A 1 92 ? -0.207 -7.741 18.139 1.00 97.69 92 LEU A CA 1
ATOM 683 C C . LEU A 1 92 ? -0.783 -8.952 18.872 1.00 97.69 92 LEU A C 1
ATOM 685 O O . LEU A 1 92 ? -0.028 -9.852 19.227 1.00 97.69 92 LEU A O 1
ATOM 689 N N . LEU A 1 93 ? -2.106 -9.013 19.048 1.00 97.50 93 LEU A N 1
ATOM 690 C CA . LEU A 1 93 ? -2.773 -10.189 19.610 1.00 97.50 93 LEU A CA 1
ATOM 691 C C . LEU A 1 93 ? -2.505 -11.423 18.744 1.00 97.50 93 LEU A C 1
ATOM 693 O O . LEU A 1 93 ? -2.067 -12.448 19.261 1.00 97.50 93 LEU A O 1
ATOM 697 N N . GLY A 1 94 ? -2.684 -11.306 17.426 1.00 97.62 94 GLY A N 1
ATOM 698 C CA . GLY A 1 94 ? -2.373 -12.374 16.481 1.00 97.62 94 GLY A CA 1
ATOM 699 C C . GLY A 1 94 ? -0.932 -12.859 16.610 1.00 97.62 94 GLY A C 1
ATOM 700 O O . GLY A 1 94 ? -0.697 -14.061 16.639 1.00 97.62 94 GLY A O 1
ATOM 701 N N . TYR A 1 95 ? 0.023 -11.942 16.763 1.00 97.00 95 TYR A N 1
ATOM 702 C CA . TYR A 1 95 ? 1.438 -12.277 16.886 1.00 97.00 95 TYR A CA 1
ATOM 703 C C . TYR A 1 95 ? 1.765 -12.953 18.218 1.00 97.00 95 TYR A C 1
ATOM 705 O O . TYR A 1 95 ? 2.489 -13.950 18.232 1.00 97.00 95 TYR A O 1
ATOM 713 N N . VAL A 1 96 ? 1.214 -12.457 19.330 1.00 97.12 96 VAL A N 1
ATOM 714 C CA . VAL A 1 96 ? 1.407 -13.035 20.672 1.00 97.12 96 VAL A CA 1
ATOM 715 C C . VAL A 1 96 ? 0.881 -14.468 20.742 1.00 97.12 96 VAL A C 1
ATOM 717 O O . VAL A 1 96 ? 1.540 -15.320 21.330 1.00 97.12 96 VAL A O 1
ATOM 720 N N . PHE A 1 97 ? -0.263 -14.748 20.113 1.00 96.19 97 PHE A N 1
ATOM 721 C CA . PHE A 1 97 ? -0.850 -16.092 20.081 1.00 96.19 97 PHE A CA 1
ATOM 722 C C . PHE A 1 97 ? -0.329 -16.974 18.936 1.00 96.19 97 PHE A C 1
ATOM 724 O O . PHE A 1 97 ? -0.680 -18.151 18.869 1.00 96.19 97 PHE A O 1
ATOM 731 N N . SER A 1 98 ? 0.498 -16.437 18.037 1.00 95.81 98 SER A N 1
ATOM 732 C CA . SER A 1 98 ? 1.047 -17.199 16.914 1.00 95.81 98 SER A CA 1
ATOM 733 C C . SER A 1 98 ? 2.175 -18.142 17.328 1.00 95.81 98 SER A C 1
ATOM 735 O O . SER A 1 98 ? 3.005 -17.828 18.187 1.00 95.81 98 SER A O 1
ATOM 737 N N . SER A 1 99 ? 2.256 -19.275 16.632 1.00 92.75 99 SER A N 1
ATOM 738 C CA . SER A 1 99 ? 3.354 -20.233 16.747 1.00 92.75 99 SER A CA 1
ATOM 739 C C . SER A 1 99 ? 4.100 -20.355 15.420 1.00 92.75 99 SER A C 1
ATOM 741 O O . SER A 1 99 ? 3.496 -20.341 14.349 1.00 92.75 99 SER A O 1
ATOM 743 N N . GLY A 1 100 ? 5.428 -20.470 15.495 1.00 90.50 100 GLY A N 1
ATOM 744 C CA . GLY A 1 100 ? 6.285 -20.813 14.355 1.00 90.50 100 GLY A CA 1
ATOM 745 C C . GLY A 1 100 ? 6.523 -22.319 14.203 1.00 90.50 100 GLY A C 1
ATOM 746 O O . GLY A 1 100 ? 7.226 -22.739 13.276 1.00 90.50 100 GLY A O 1
ATOM 747 N N . ALA A 1 101 ? 5.963 -23.134 15.105 1.00 90.94 101 ALA A N 1
ATOM 748 C CA . ALA A 1 101 ? 6.082 -24.583 15.049 1.00 90.94 101 ALA A CA 1
ATOM 749 C C . ALA A 1 101 ? 5.481 -25.123 13.745 1.00 90.94 101 ALA A C 1
ATOM 751 O O . ALA A 1 101 ? 4.502 -24.598 13.216 1.00 90.94 101 ALA A O 1
ATOM 752 N N . ALA A 1 102 ? 6.100 -26.168 13.204 1.00 85.19 102 ALA A N 1
ATOM 753 C CA . ALA A 1 102 ? 5.552 -26.855 12.049 1.00 85.19 102 ALA A CA 1
ATOM 754 C C . ALA A 1 102 ? 4.287 -27.612 12.473 1.00 85.19 102 ALA A C 1
ATOM 756 O O . ALA A 1 102 ? 4.362 -28.516 13.306 1.00 85.19 102 ALA A O 1
ATOM 757 N N . GLU A 1 103 ? 3.141 -27.250 11.898 1.00 85.56 103 GLU A N 1
ATOM 758 C CA . GLU A 1 103 ? 1.888 -27.938 12.195 1.00 85.56 103 GLU A CA 1
ATOM 759 C C . GLU A 1 103 ? 1.982 -29.404 11.723 1.00 85.56 103 GLU A C 1
ATOM 761 O O . GLU A 1 103 ? 2.454 -29.658 10.604 1.00 85.56 103 GLU A O 1
ATOM 766 N N . PRO A 1 104 ? 1.547 -30.394 12.526 1.00 84.75 104 PRO A N 1
ATOM 767 C CA . PRO A 1 104 ? 1.698 -31.808 12.176 1.00 84.75 104 PRO A CA 1
ATOM 768 C C . PRO A 1 104 ? 1.064 -32.164 10.825 1.00 84.75 104 PRO A C 1
ATOM 770 O O . PRO A 1 104 ? 1.635 -32.934 10.046 1.00 84.75 104 PRO A O 1
ATOM 773 N N . ASN A 1 105 ? -0.078 -31.542 10.527 1.00 89.19 105 ASN A N 1
ATOM 774 C CA . ASN A 1 105 ? -0.864 -31.713 9.307 1.00 89.19 105 ASN A CA 1
ATOM 775 C C . ASN A 1 105 ? -0.495 -30.728 8.176 1.00 89.19 105 ASN A C 1
ATOM 777 O O . ASN A 1 105 ? -1.147 -30.747 7.134 1.00 89.19 105 ASN A O 1
ATOM 781 N N . ALA A 1 106 ? 0.522 -29.875 8.348 1.00 85.69 106 ALA A N 1
ATOM 782 C CA . ALA A 1 106 ? 0.967 -28.974 7.287 1.00 85.69 106 ALA A CA 1
ATOM 783 C C . ALA A 1 106 ? 1.611 -29.744 6.123 1.00 85.69 106 ALA A C 1
ATOM 785 O O . ALA A 1 106 ? 2.225 -30.801 6.318 1.00 85.69 106 ALA A O 1
ATOM 786 N N . SER A 1 107 ? 1.520 -29.178 4.916 1.00 89.75 107 SER A N 1
ATOM 787 C CA . SER A 1 107 ? 2.224 -29.704 3.746 1.00 89.75 107 SER A CA 1
ATOM 788 C C . SER A 1 107 ? 3.744 -29.656 3.930 1.00 89.75 107 SER A C 1
ATOM 790 O O . SER A 1 107 ? 4.281 -28.844 4.688 1.00 89.75 107 SER A O 1
ATOM 792 N N . GLU A 1 108 ? 4.446 -30.519 3.196 1.00 90.00 108 GLU A N 1
ATOM 793 C CA . GLU A 1 108 ? 5.914 -30.569 3.136 1.00 90.00 108 GLU A CA 1
ATOM 794 C C . GLU A 1 108 ? 6.542 -29.188 2.881 1.00 90.00 108 GLU A C 1
ATOM 796 O O . GLU A 1 108 ? 7.498 -28.804 3.553 1.00 90.00 108 GLU A O 1
ATOM 801 N N . ASP A 1 109 ? 5.978 -28.401 1.963 1.00 88.00 109 ASP A N 1
ATOM 802 C CA . ASP A 1 109 ? 6.507 -27.078 1.610 1.00 88.00 109 ASP A CA 1
ATOM 803 C C . ASP A 1 109 ? 6.386 -26.072 2.761 1.00 88.00 109 ASP A C 1
ATOM 805 O O . ASP A 1 109 ? 7.303 -25.291 3.019 1.00 88.00 109 ASP A O 1
ATOM 809 N N . VAL A 1 110 ? 5.291 -26.134 3.524 1.00 86.44 110 VAL A N 1
ATOM 810 C CA . VAL A 1 110 ? 5.103 -25.300 4.720 1.00 86.44 110 VAL A CA 1
ATOM 811 C C . VAL A 1 110 ? 6.061 -25.733 5.833 1.00 86.44 110 VAL A C 1
ATOM 813 O O . VAL A 1 110 ? 6.618 -24.891 6.541 1.00 86.44 110 VAL A O 1
ATOM 816 N N . LYS A 1 111 ? 6.322 -27.037 5.966 1.00 89.31 111 LYS A N 1
ATOM 817 C CA . LYS A 1 111 ? 7.308 -27.573 6.918 1.00 89.31 111 LYS A CA 1
ATOM 818 C C . LYS A 1 111 ? 8.744 -27.151 6.577 1.00 89.31 111 LYS A C 1
ATOM 820 O O . LYS A 1 111 ? 9.544 -26.970 7.493 1.00 89.31 111 LYS A O 1
ATOM 825 N N . LYS A 1 112 ? 9.059 -26.929 5.297 1.00 92.19 112 LYS A N 1
ATOM 826 C CA . LYS A 1 112 ? 10.365 -26.419 4.834 1.00 92.19 112 LYS A CA 1
ATOM 827 C C . LYS A 1 112 ? 10.547 -24.911 5.034 1.00 92.19 112 LYS A C 1
ATOM 829 O O . LYS A 1 112 ? 11.684 -24.445 5.065 1.00 92.19 112 LYS A O 1
ATOM 834 N N . ALA A 1 113 ? 9.465 -24.143 5.174 1.00 92.12 113 ALA A N 1
ATOM 835 C CA . ALA A 1 113 ? 9.555 -22.710 5.449 1.00 92.12 113 ALA A CA 1
ATOM 836 C C . ALA A 1 113 ? 10.248 -22.435 6.795 1.00 92.12 113 ALA A C 1
ATOM 838 O O . ALA A 1 113 ? 10.166 -23.233 7.731 1.00 92.12 113 ALA A O 1
ATOM 839 N N . SER A 1 114 ? 10.910 -21.280 6.915 1.00 94.56 114 SER A N 1
ATOM 840 C CA . SER A 1 114 ? 11.549 -20.895 8.175 1.00 94.56 114 SER A CA 1
ATOM 841 C C . SER A 1 114 ? 10.515 -20.705 9.288 1.00 94.56 114 SER A C 1
ATOM 843 O O . SER A 1 114 ? 9.363 -20.339 9.039 1.00 94.56 114 SER A O 1
ATOM 845 N N . GLU A 1 115 ? 10.935 -20.910 10.537 1.00 93.50 115 GLU A N 1
ATOM 846 C CA . GLU A 1 115 ? 10.080 -20.696 11.711 1.00 93.50 115 GLU A CA 1
ATOM 847 C C . GLU A 1 115 ? 9.475 -19.285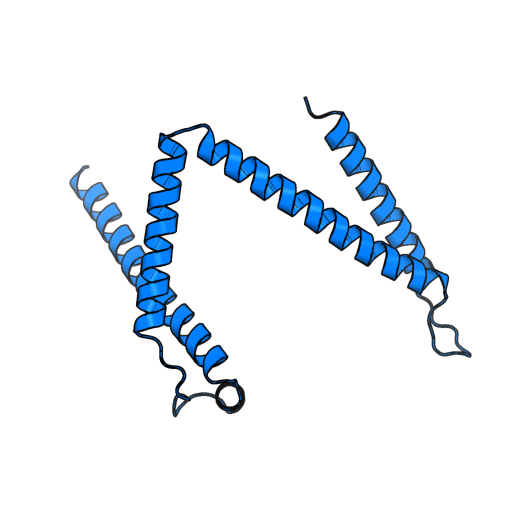 11.729 1.00 93.50 115 GLU A C 1
ATOM 849 O O . GLU A 1 115 ? 8.291 -19.117 12.014 1.00 93.50 115 GLU A O 1
ATOM 854 N N . SER A 1 116 ? 10.264 -18.277 11.344 1.00 95.19 116 SER A N 1
ATOM 855 C CA . SER A 1 116 ? 9.802 -16.892 11.247 1.00 95.19 116 SER A CA 1
ATOM 856 C C . SER A 1 116 ? 8.684 -16.734 10.216 1.00 95.19 116 SER A C 1
ATOM 858 O O . SER A 1 116 ? 7.649 -16.146 10.528 1.00 95.19 116 SER A O 1
ATOM 860 N N . VAL A 1 117 ? 8.846 -17.304 9.015 1.00 94.56 117 VAL A N 1
ATOM 861 C CA . VAL A 1 117 ? 7.810 -17.259 7.971 1.00 94.56 117 VAL A CA 1
ATOM 862 C C . VAL A 1 117 ? 6.532 -17.926 8.470 1.00 94.56 117 VAL A C 1
ATOM 864 O O . VAL A 1 117 ? 5.461 -17.327 8.381 1.00 94.56 117 VAL A O 1
ATOM 867 N N . ARG A 1 118 ? 6.634 -19.118 9.070 1.00 94.56 118 ARG A N 1
ATOM 868 C CA . ARG A 1 118 ? 5.471 -19.812 9.643 1.00 94.56 118 ARG A CA 1
ATOM 869 C C . ARG A 1 118 ? 4.780 -18.989 10.726 1.00 94.56 118 ARG A C 1
ATOM 871 O O . ARG A 1 118 ? 3.556 -18.882 10.711 1.00 94.56 118 ARG A O 1
ATOM 878 N N . LYS A 1 119 ? 5.544 -18.350 11.615 1.00 95.38 119 LYS A N 1
ATOM 879 C CA . LYS A 1 119 ? 4.993 -17.510 12.683 1.00 95.38 119 LYS A CA 1
ATOM 880 C C . LYS A 1 119 ? 4.238 -16.297 12.135 1.00 95.38 119 LYS A C 1
ATOM 882 O O . LYS A 1 119 ? 3.143 -15.996 12.606 1.00 95.38 119 LYS A O 1
ATOM 887 N N . TRP A 1 120 ? 4.774 -15.624 11.118 1.00 96.38 120 TRP A N 1
ATOM 888 C CA . TRP A 1 120 ? 4.096 -14.497 10.465 1.00 96.38 120 TRP A CA 1
ATOM 889 C C . TRP A 1 120 ? 2.831 -14.919 9.713 1.00 96.38 120 TRP A C 1
ATOM 891 O O . TRP A 1 120 ? 1.825 -14.212 9.764 1.00 96.38 120 TRP A O 1
ATOM 901 N N . VAL A 1 121 ? 2.842 -16.093 9.076 1.00 94.25 121 VAL A N 1
ATOM 902 C CA . VAL A 1 121 ? 1.637 -16.668 8.459 1.00 94.25 121 VAL A CA 1
ATOM 903 C C . VAL A 1 121 ? 0.585 -16.992 9.525 1.00 94.25 121 VAL A C 1
ATOM 905 O O . VAL A 1 121 ? -0.567 -16.584 9.385 1.00 94.25 121 VAL A O 1
ATOM 908 N N . SER A 1 122 ? 0.979 -17.645 10.625 1.00 94.56 122 SER A N 1
ATOM 909 C CA . SER A 1 122 ? 0.103 -17.932 11.772 1.00 94.56 122 SER A CA 1
ATOM 910 C C . SER A 1 122 ? -0.479 -16.646 12.377 1.00 94.56 122 SER A C 1
ATOM 912 O O . SER A 1 122 ? -1.684 -16.557 12.597 1.00 94.56 122 SER A O 1
ATOM 914 N N . THR A 1 123 ? 0.344 -15.604 12.536 1.00 97.38 123 THR A N 1
ATOM 915 C CA . THR A 1 123 ? -0.081 -14.265 12.980 1.00 97.38 123 THR A CA 1
ATOM 916 C C . THR A 1 123 ? -1.180 -13.699 12.088 1.00 97.38 123 THR A C 1
ATOM 918 O O . THR A 1 123 ? -2.216 -13.261 12.589 1.00 97.38 123 THR A O 1
ATOM 921 N N . GLY A 1 124 ? -0.968 -13.716 10.767 1.00 96.38 124 GLY A N 1
ATOM 922 C CA . GLY A 1 124 ? -1.942 -13.215 9.799 1.00 96.38 124 GLY A CA 1
ATOM 923 C C . GLY A 1 124 ? -3.255 -13.992 9.843 1.00 96.38 124 GLY A C 1
ATOM 924 O O . GLY A 1 124 ? -4.327 -13.392 9.777 1.00 96.38 124 GLY A O 1
ATOM 925 N N . LEU A 1 125 ? -3.179 -15.311 10.028 1.00 96.06 125 LEU A N 1
ATOM 926 C CA . LEU A 1 125 ? -4.348 -16.178 10.113 1.00 96.06 125 LEU A CA 1
ATOM 927 C C . LEU A 1 125 ? -5.161 -15.929 11.394 1.00 96.06 125 LEU A C 1
ATOM 929 O O . LEU A 1 125 ? -6.376 -15.757 11.324 1.00 96.06 125 LEU A O 1
ATOM 933 N N . ILE A 1 126 ? -4.502 -15.822 12.552 1.00 97.19 126 ILE A N 1
ATOM 934 C CA . ILE A 1 126 ? -5.167 -15.502 13.825 1.00 97.19 126 ILE A CA 1
ATOM 935 C C . ILE A 1 126 ? -5.783 -14.098 13.770 1.00 97.19 126 ILE A C 1
ATOM 937 O O . ILE A 1 126 ? -6.942 -13.920 14.145 1.00 97.19 126 ILE A O 1
ATOM 941 N N . ALA A 1 127 ? -5.047 -13.105 13.262 1.00 98.19 127 ALA A N 1
ATOM 942 C CA . ALA A 1 127 ? -5.564 -11.750 13.086 1.00 98.19 127 ALA A CA 1
ATOM 943 C C . ALA A 1 127 ? -6.804 -11.732 12.175 1.00 98.19 127 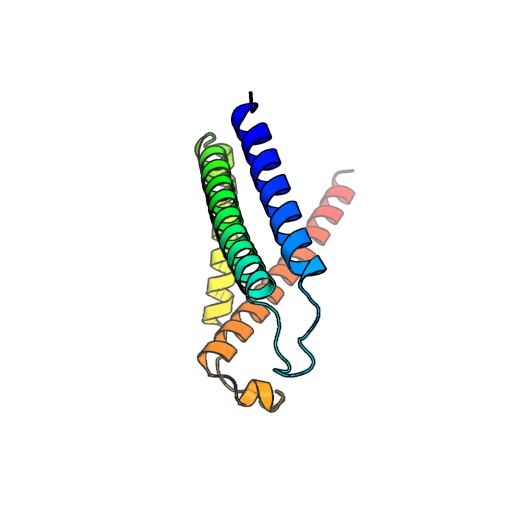ALA A C 1
ATOM 945 O O . ALA A 1 127 ? -7.798 -11.082 12.504 1.00 98.19 127 ALA A O 1
ATOM 946 N N . LEU A 1 128 ? -6.782 -12.486 11.070 1.00 97.88 128 LEU A N 1
ATOM 947 C CA . LEU A 1 128 ? -7.933 -12.646 10.183 1.00 97.88 128 LEU A CA 1
ATOM 948 C C . LEU A 1 128 ? -9.130 -13.248 10.925 1.00 97.88 128 LEU A C 1
ATOM 950 O O . LEU A 1 128 ? -10.229 -12.708 10.824 1.00 97.88 128 LEU A O 1
ATOM 954 N N . TYR A 1 129 ? -8.935 -14.319 11.699 1.00 97.56 129 TYR A N 1
ATOM 955 C CA . TYR A 1 129 ? -10.018 -14.948 12.462 1.00 97.56 129 TYR A CA 1
ATOM 956 C C . TYR A 1 129 ? -10.642 -13.998 13.487 1.00 97.56 129 TYR A C 1
ATOM 958 O O . TYR A 1 129 ? -11.869 -13.925 13.581 1.00 97.56 129 TYR A O 1
ATOM 966 N N . ILE A 1 130 ? -9.823 -13.215 14.196 1.00 97.69 130 ILE A N 1
ATOM 967 C CA . ILE A 1 130 ? -10.306 -12.179 15.119 1.00 97.69 130 ILE A CA 1
ATOM 968 C C . ILE A 1 130 ? -11.151 -11.146 14.363 1.00 97.69 130 ILE A C 1
ATOM 970 O O . ILE A 1 130 ? -12.267 -10.836 14.781 1.00 97.69 130 ILE A O 1
ATOM 974 N N . LEU A 1 131 ? -10.655 -10.630 13.234 1.00 97.06 131 LEU A N 1
ATOM 975 C CA . LEU A 1 131 ? -11.370 -9.630 12.436 1.00 97.06 131 LEU A CA 1
ATOM 976 C C . LEU A 1 131 ? -12.687 -10.168 11.876 1.00 97.06 131 LEU A C 1
ATOM 978 O O . LEU A 1 131 ? -13.689 -9.457 11.914 1.00 97.06 131 LEU A O 1
ATOM 982 N N . VAL A 1 132 ? -12.708 -11.412 11.393 1.00 98.00 132 VAL A N 1
ATOM 983 C CA . VAL A 1 132 ? -13.923 -12.061 10.884 1.00 98.00 132 VAL A CA 1
ATOM 984 C C . VAL A 1 132 ? -14.956 -12.209 11.998 1.00 98.00 132 VAL A C 1
ATOM 986 O O . VAL A 1 132 ? -16.107 -11.822 11.805 1.00 98.00 132 VAL A O 1
ATOM 989 N N . ALA A 1 133 ? -14.557 -12.693 13.177 1.00 97.75 133 ALA A N 1
ATOM 990 C CA . ALA A 1 133 ? -15.461 -12.823 14.317 1.00 97.75 133 ALA A CA 1
ATOM 991 C C . ALA A 1 133 ? -16.056 -11.464 14.733 1.00 97.75 133 ALA A C 1
ATOM 993 O O . ALA A 1 133 ? -17.271 -11.339 14.907 1.00 97.75 133 ALA A O 1
ATOM 994 N N . VAL A 1 134 ? -15.219 -10.423 14.818 1.00 96.69 134 VAL A N 1
ATOM 995 C CA . VAL A 1 134 ? -15.658 -9.052 15.128 1.00 96.69 134 VAL A CA 1
ATOM 996 C C . VAL A 1 134 ? -16.593 -8.505 14.047 1.00 96.69 134 VAL A C 1
ATOM 998 O O . VAL A 1 134 ? -17.614 -7.900 14.373 1.00 96.69 134 VAL A O 1
ATOM 1001 N N . ALA A 1 135 ? -16.289 -8.733 12.768 1.00 96.00 135 ALA A N 1
ATOM 1002 C CA . ALA A 1 135 ? -17.112 -8.279 11.652 1.00 96.00 135 ALA A CA 1
ATOM 1003 C C . ALA A 1 135 ? -18.500 -8.931 11.665 1.00 96.00 135 ALA A C 1
ATOM 1005 O O . ALA A 1 135 ? -19.507 -8.231 11.549 1.00 96.00 135 ALA A O 1
ATOM 1006 N N . VAL A 1 136 ? -18.568 -10.251 11.868 1.00 97.69 136 VAL A N 1
ATOM 1007 C CA . VAL A 1 136 ? -19.839 -10.979 11.993 1.00 97.69 136 VAL A CA 1
ATOM 1008 C C . VAL A 1 136 ? -20.648 -10.445 13.177 1.00 97.69 136 VAL A C 1
ATOM 1010 O O . VAL A 1 136 ? -21.822 -10.111 13.013 1.00 97.69 136 VAL A O 1
ATOM 1013 N N . GLY A 1 137 ? -20.020 -10.275 14.346 1.00 97.31 137 GLY A N 1
ATOM 1014 C CA . GLY A 1 137 ? -20.679 -9.705 15.523 1.00 97.31 137 GLY A CA 1
ATOM 1015 C C . GLY A 1 137 ? -21.224 -8.293 15.277 1.00 97.31 137 GLY A C 1
ATOM 1016 O O . GLY A 1 137 ? -22.373 -8.000 15.614 1.00 97.31 137 GLY A O 1
ATOM 1017 N N . ALA A 1 138 ? -20.441 -7.431 14.624 1.00 95.69 138 ALA A N 1
ATOM 1018 C CA . ALA A 1 138 ? -20.851 -6.071 14.281 1.00 95.69 138 ALA A CA 1
ATOM 1019 C C . ALA A 1 138 ? -22.028 -6.041 13.291 1.00 95.69 138 ALA A C 1
ATOM 1021 O O . ALA A 1 138 ? -22.941 -5.228 13.451 1.00 95.69 138 ALA A O 1
ATOM 1022 N N . LEU A 1 139 ? -22.040 -6.933 12.294 1.00 96.44 139 LEU A N 1
ATOM 1023 C CA . LEU A 1 139 ? -23.140 -7.053 11.334 1.00 96.44 139 LEU A CA 1
ATOM 1024 C C . LEU A 1 139 ? -24.442 -7.477 12.017 1.00 96.44 139 LEU A C 1
ATOM 1026 O O . LEU A 1 139 ? -25.482 -6.857 11.785 1.00 96.44 139 LEU A O 1
ATOM 1030 N N . ILE A 1 140 ? -24.384 -8.487 12.889 1.00 96.38 140 ILE A N 1
ATOM 1031 C CA . ILE A 1 140 ? -25.552 -8.946 13.652 1.00 96.38 140 ILE A CA 1
ATOM 1032 C C . ILE A 1 140 ? -26.078 -7.805 14.529 1.00 96.38 140 ILE A C 1
ATOM 1034 O O . ILE A 1 140 ? -27.255 -7.457 14.437 1.00 96.38 140 ILE A O 1
ATOM 1038 N N . ALA A 1 141 ? -25.207 -7.166 15.316 1.00 95.12 141 ALA A N 1
ATOM 1039 C CA . ALA A 1 141 ? -25.592 -6.069 16.203 1.00 95.12 141 ALA A CA 1
ATOM 1040 C C . ALA A 1 141 ? -26.201 -4.880 15.438 1.00 95.12 141 ALA A C 1
ATOM 1042 O O . ALA A 1 141 ? -27.204 -4.311 15.870 1.00 95.12 141 ALA A O 1
ATOM 1043 N N . SER A 1 142 ? -25.627 -4.525 14.284 1.00 93.62 142 SER A N 1
ATOM 1044 C CA . SER A 1 142 ? -26.134 -3.462 13.411 1.00 93.62 142 SER A CA 1
ATOM 1045 C C . SER A 1 142 ? -27.547 -3.768 12.905 1.00 93.62 142 SER A C 1
ATOM 1047 O O . SER A 1 142 ? -28.441 -2.923 12.999 1.00 93.62 142 SER A O 1
ATOM 1049 N N . ASN A 1 143 ? -27.776 -4.995 12.430 1.00 92.69 143 ASN A N 1
ATOM 1050 C CA . ASN A 1 143 ? -29.071 -5.416 11.902 1.00 92.69 143 ASN A CA 1
ATOM 1051 C C . ASN A 1 143 ? -30.142 -5.520 12.995 1.00 92.69 143 ASN A C 1
ATOM 1053 O O . ASN A 1 143 ? -31.255 -5.035 12.794 1.00 92.69 143 ASN A O 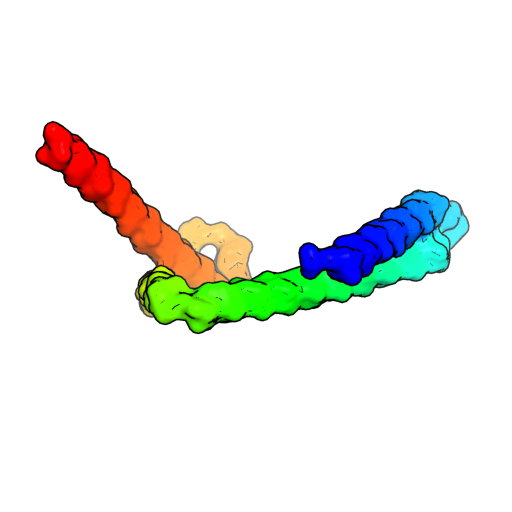1
ATOM 1057 N N . VAL A 1 144 ? -29.806 -6.077 14.164 1.00 94.31 144 VAL A N 1
ATOM 1058 C CA . VAL A 1 144 ? -30.721 -6.147 15.317 1.00 94.31 144 VAL A CA 1
ATOM 1059 C C . VAL A 1 144 ? -31.106 -4.745 15.778 1.00 94.31 144 VAL A C 1
ATOM 1061 O O . VAL A 1 144 ? -32.289 -4.441 15.905 1.00 94.31 144 VAL A O 1
ATOM 1064 N N . LYS A 1 145 ? -30.126 -3.850 15.954 1.00 92.25 145 LYS A N 1
ATOM 1065 C CA . LYS A 1 145 ? -30.386 -2.458 16.334 1.00 92.25 145 LYS A CA 1
ATOM 1066 C C . LYS A 1 145 ? -31.305 -1.763 15.328 1.00 92.25 145 LYS A C 1
ATOM 1068 O O . LYS A 1 145 ? -32.231 -1.071 15.732 1.00 92.25 145 LYS A O 1
ATOM 1073 N N . LYS A 1 146 ? -31.083 -1.968 14.026 1.00 91.38 146 LYS A N 1
ATOM 1074 C CA . LYS A 1 146 ? -31.929 -1.397 12.968 1.00 91.38 146 LYS A CA 1
ATOM 1075 C C . LYS A 1 146 ? -33.361 -1.940 12.997 1.00 91.38 146 LYS A C 1
ATOM 1077 O O . LYS A 1 146 ? -34.279 -1.190 12.692 1.00 91.38 146 LYS A O 1
ATOM 1082 N N . ALA A 1 147 ? -33.549 -3.213 13.343 1.00 89.44 147 ALA A N 1
ATOM 1083 C CA . ALA A 1 147 ? -34.870 -3.825 13.462 1.00 89.44 147 ALA A CA 1
ATOM 1084 C C . ALA A 1 147 ? -35.637 -3.340 14.703 1.00 89.44 147 ALA A C 1
ATOM 1086 O O . ALA A 1 147 ? -36.845 -3.161 14.624 1.00 89.44 147 ALA A O 1
ATOM 1087 N N . LEU A 1 148 ? -34.938 -3.110 15.818 1.00 91.31 148 LEU A N 1
ATOM 1088 C CA . LEU A 1 148 ? -35.529 -2.649 17.081 1.00 91.31 148 LEU A CA 1
ATOM 1089 C C . LEU A 1 148 ? -35.767 -1.134 17.141 1.00 91.31 148 LEU A C 1
ATOM 1091 O O . LEU A 1 148 ? -36.623 -0.683 17.888 1.00 91.31 148 LEU A O 1
ATOM 1095 N N . MET A 1 149 ? -34.980 -0.343 16.407 1.00 85.81 149 MET A N 1
ATOM 1096 C CA . MET A 1 149 ? -35.136 1.118 16.318 1.00 85.81 149 MET A CA 1
ATOM 1097 C C . MET A 1 149 ? -36.069 1.556 15.179 1.00 85.81 149 MET A C 1
ATOM 1099 O O . MET A 1 149 ? -36.089 2.736 14.823 1.00 85.81 149 MET A O 1
ATOM 1103 N N . LYS A 1 150 ? -36.773 0.602 14.574 1.00 54.41 150 LYS A N 1
ATOM 1104 C CA . LYS A 1 150 ? -37.857 0.847 13.631 1.00 54.41 150 LYS A CA 1
ATOM 1105 C C . LYS A 1 150 ? -39.165 0.959 14.403 1.00 54.41 150 LYS A C 1
ATOM 1107 O O . LYS A 1 150 ? -39.991 1.794 13.983 1.00 54.41 150 LYS A O 1
#

Secondary structure (DSSP, 8-state):
--HHHHHHHHHHHHHHHHHHHHHHHT-PBPTTT-SB-HHHHHHHHHHHHHHHHHHHHHHHHHHHHHHHHHHT-HHHHHHHHHHHHHHHHHHHHHHHH---SPPTTS-HHHHHS-HHHHHHHHHHHHHHHHHHHHHHHHHHHHHHHHHHT-

Radius of gyration: 25.27 Å; chains: 1; bounding box: 60×55×56 Å

Foldseek 3Di:
DCPPVVVVVVVLVVLLVVLVVQLVVQVDQDPPVSHTDPSNVVSVVVNVVSVVVVVVVVVVCCCVVVVCVCVVDPVSVVVVCVVVVVLVVLLVVLLVPFFLDDDPPDDPVSNPDGSVVRSNVSSVVSSVVVVVVVVVVVVVVVVVCVVVVD

pLDDT: mean 93.02, std 6.02, range [54.41, 98.19]

Organism: Capnocytophaga sputigena (NCBI:txid1019)

Sequence (150 aa):
MYKIAKYAAIALGVVGVVLWAVMSFNSDKDPNTLDYTNAFYAAQQALLVLTYVLLGITLAAVLISAGMNIASSPKALKKTLIYTGGFVVVLLLGYVFSSGAAEPNASEDVKKASESVRKWVSTGLIALYILVAVAVGALIASNVKKALMK